Protein AF-A0A962YAT5-F1 (afdb_monomer_lite)

Radius of gyration: 20.35 Å; chains: 1; bounding box: 52×49×55 Å

Secondary structure (DSSP, 8-state):
----HHHHHHSHHHHHHHHHHHHHHS-SGGGS-S--EEEEE-SSTT-SS--EEEEEESS--SSTTS---SS---EEEEEESS-----EEE-S-S-TTSPPEEE--TT-SHHHHHHHHHHHHHHHHHHTSTTTTTT----TTTTTT--SHHHHHHHHHHH----S----TT-BSSSTT-SB---

pLDDT: mean 94.08, std 4.87, range [64.62, 98.44]

Foldseek 3Di:
DDAFVLQQCVDPVSVVVQVVCCVPPVDDDVVDDQFDDKDFDPLDPPDPGGQKIWGKGSFDDLDVPRGGDNDGDIDTDMDGPDDPQAWAWAAPDPDPVDDIDTGRRQPVDPVNLSSQLSVVVVVVVVCPDPVNVVPDDFDPPVGPVQDDSVSSSVSCVVRPDDPPDDDDNQDEDDDPSHNHYPD

Structure (mmCIF, N/CA/C/O backbone):
data_AF-A0A962YAT5-F1
#
_entry.id   AF-A0A962YAT5-F1
#
loop_
_atom_site.group_PDB
_atom_site.id
_atom_site.type_symbol
_atom_site.label_atom_id
_atom_site.label_alt_id
_atom_site.label_comp_id
_atom_site.label_asym_id
_atom_site.label_entity_id
_atom_site.label_seq_id
_atom_site.pdbx_PDB_ins_code
_atom_site.Cartn_x
_atom_site.Cartn_y
_atom_site.Cartn_z
_atom_site.occupancy
_atom_site.B_iso_or_equiv
_atom_site.auth_seq_id
_atom_site.auth_comp_id
_atom_site.auth_asym_id
_atom_site.auth_atom_id
_atom_site.pdbx_PDB_model_num
ATOM 1 N N . THR A 1 1 ? -19.033 1.298 19.092 1.00 64.62 1 THR A N 1
ATOM 2 C CA . THR A 1 1 ? -17.854 1.714 18.301 1.00 64.62 1 THR A CA 1
ATOM 3 C C . THR A 1 1 ? -17.383 3.071 18.780 1.00 64.62 1 THR A C 1
ATOM 5 O O . THR A 1 1 ? -18.217 3.894 19.143 1.00 64.62 1 THR A O 1
ATOM 8 N N . ARG A 1 2 ? -16.066 3.301 18.870 1.00 78.25 2 ARG A N 1
ATOM 9 C CA . ARG A 1 2 ? -15.538 4.645 19.169 1.00 78.25 2 ARG A CA 1
ATOM 10 C C . ARG A 1 2 ? -15.551 5.495 17.893 1.00 78.25 2 ARG A C 1
ATOM 12 O O . ARG A 1 2 ? -15.357 4.922 16.822 1.00 78.25 2 ARG A O 1
ATOM 19 N N . PRO A 1 3 ? -15.797 6.813 17.981 1.00 82.25 3 PRO A N 1
ATOM 20 C CA . PRO A 1 3 ? -15.781 7.670 16.805 1.00 82.25 3 PRO A CA 1
ATOM 21 C C . PRO A 1 3 ? -14.372 7.751 16.206 1.00 82.25 3 PRO A C 1
ATOM 23 O O . PRO A 1 3 ? -13.383 7.758 16.938 1.00 82.25 3 PRO A O 1
ATOM 26 N N . THR A 1 4 ? -14.298 7.835 14.882 1.00 89.38 4 THR A N 1
ATOM 27 C CA . THR A 1 4 ? -13.077 8.170 14.136 1.00 89.38 4 THR A CA 1
ATOM 28 C C . THR A 1 4 ? -13.287 9.462 13.344 1.00 89.38 4 THR A C 1
ATOM 30 O O . THR A 1 4 ? -14.369 10.059 13.385 1.00 89.38 4 THR A O 1
ATOM 33 N N . LEU A 1 5 ? -12.278 9.886 12.576 1.00 88.31 5 LEU A N 1
ATOM 34 C CA . LEU A 1 5 ? -12.380 11.053 11.692 1.00 88.31 5 LEU A CA 1
ATOM 35 C C . LEU A 1 5 ? -13.541 10.956 10.697 1.00 88.31 5 LEU A C 1
ATOM 37 O O . LEU A 1 5 ? -14.124 11.975 10.327 1.00 88.31 5 LEU A O 1
ATOM 41 N N . ASN A 1 6 ? -13.951 9.739 10.334 1.00 90.38 6 ASN A N 1
ATOM 42 C CA . ASN A 1 6 ? -15.148 9.504 9.534 1.00 90.38 6 ASN A CA 1
ATOM 43 C C . ASN A 1 6 ? -16.402 10.120 10.173 1.00 90.38 6 ASN A C 1
ATOM 45 O O . ASN A 1 6 ? -17.211 10.723 9.471 1.00 90.38 6 ASN A O 1
ATOM 49 N N . ASN A 1 7 ? -16.579 10.004 11.492 1.00 90.25 7 ASN A N 1
ATOM 50 C CA . ASN A 1 7 ? -17.759 10.538 12.177 1.00 90.25 7 ASN A CA 1
ATOM 51 C C . ASN A 1 7 ? -17.757 12.067 12.222 1.00 90.25 7 ASN A C 1
ATOM 53 O O . ASN A 1 7 ? -18.812 12.689 12.113 1.00 90.25 7 ASN A O 1
ATOM 57 N N . GLU A 1 8 ? -16.585 12.671 12.393 1.00 87.31 8 GLU A N 1
ATOM 58 C CA . GLU A 1 8 ? -16.451 14.124 12.475 1.00 87.31 8 GLU A CA 1
ATOM 59 C C . GLU A 1 8 ? -16.672 14.781 11.116 1.00 87.31 8 GLU A C 1
ATOM 61 O O . GLU A 1 8 ? -17.453 15.721 11.001 1.00 87.31 8 GLU A O 1
ATOM 66 N N . VAL A 1 9 ? -16.069 14.230 10.064 1.00 88.00 9 VAL A N 1
ATOM 67 C CA . VAL A 1 9 ? -16.186 14.761 8.703 1.00 88.00 9 VAL A CA 1
ATOM 68 C C . VAL A 1 9 ? -17.585 14.534 8.118 1.00 88.00 9 VAL A C 1
ATOM 70 O O . VAL A 1 9 ? -18.070 15.365 7.349 1.00 88.00 9 VAL A O 1
ATOM 73 N N . ASN A 1 10 ? -18.274 13.444 8.462 1.00 89.88 10 ASN A N 1
ATOM 74 C CA . ASN A 1 10 ? -19.636 13.207 7.969 1.00 89.88 10 ASN A CA 1
ATOM 75 C C . ASN A 1 10 ? -20.711 14.033 8.695 1.00 89.88 10 ASN A C 1
ATOM 77 O O . ASN A 1 10 ? -21.842 14.101 8.219 1.00 89.88 10 ASN A O 1
ATOM 81 N N . ASN A 1 11 ? -20.379 14.693 9.807 1.00 91.62 11 ASN A N 1
ATOM 82 C CA . ASN A 1 11 ? -21.287 15.603 10.497 1.00 91.62 11 ASN A CA 1
ATOM 83 C C . ASN A 1 11 ? -21.061 17.049 9.998 1.00 91.62 11 ASN A C 1
ATOM 85 O O . ASN A 1 11 ? -19.976 17.588 10.215 1.00 91.62 11 ASN A O 1
ATOM 89 N N . PRO A 1 12 ? -22.053 17.715 9.370 1.00 92.50 12 PRO A N 1
ATOM 90 C CA . PRO A 1 12 ? -21.869 19.053 8.796 1.00 92.50 12 PRO A CA 1
ATOM 91 C C . PRO A 1 12 ? -21.396 20.109 9.801 1.00 92.50 12 PRO A C 1
ATOM 93 O O . PRO A 1 12 ? -20.540 20.928 9.477 1.00 92.50 12 PRO A O 1
ATOM 96 N N . PHE A 1 13 ? -21.910 20.060 11.032 1.00 94.44 13 PHE A N 1
ATOM 97 C CA . PHE A 1 13 ? -21.531 20.998 12.084 1.00 94.44 13 PHE A CA 1
ATOM 98 C C . PHE A 1 13 ? -20.083 20.778 12.534 1.00 94.44 13 PHE A C 1
ATOM 100 O O . PHE A 1 13 ? -19.303 21.723 12.590 1.00 94.44 13 PHE A O 1
ATOM 107 N N . ARG A 1 14 ? -19.681 19.524 12.778 1.00 92.69 14 ARG A N 1
ATOM 108 C CA . ARG A 1 14 ? -18.286 19.210 13.134 1.00 92.69 14 ARG A CA 1
ATOM 109 C C . ARG A 1 14 ? -17.322 19.503 11.987 1.00 92.69 14 ARG A C 1
ATOM 111 O O . ARG A 1 14 ? -16.257 20.051 12.230 1.00 92.69 14 ARG A O 1
ATOM 118 N N . LYS A 1 15 ? -17.710 19.221 10.741 1.00 93.19 15 LYS A N 1
ATOM 119 C CA . LYS A 1 15 ? -16.940 19.595 9.547 1.00 93.19 15 LYS A CA 1
ATOM 120 C C . LYS A 1 15 ? -16.722 21.109 9.463 1.00 93.19 15 LYS A C 1
ATOM 122 O O . LYS A 1 15 ? -15.614 21.537 9.159 1.00 93.19 15 LYS A O 1
ATOM 127 N N . MET A 1 16 ? -17.744 21.913 9.760 1.00 95.75 16 MET A N 1
ATOM 128 C CA . MET A 1 16 ? -17.597 23.369 9.843 1.00 95.75 16 MET A CA 1
ATOM 129 C C . MET A 1 16 ? -16.608 23.768 10.946 1.00 95.75 16 MET A C 1
ATOM 131 O O . MET A 1 16 ? -15.731 24.589 10.693 1.00 95.75 16 MET A O 1
ATOM 135 N N . LEU A 1 17 ? -16.701 23.164 12.137 1.00 95.69 17 LEU A N 1
ATOM 136 C CA . LEU A 1 17 ? -15.762 23.426 13.234 1.00 95.69 17 LEU A CA 1
ATOM 137 C C . LEU A 1 17 ? -14.316 23.063 12.871 1.00 95.69 17 LEU A C 1
ATOM 139 O O . LEU A 1 17 ? -13.422 23.848 13.160 1.00 95.69 17 LEU A O 1
ATOM 143 N N . ILE A 1 18 ? -14.094 21.941 12.178 1.00 94.31 18 ILE A N 1
ATOM 144 C CA . ILE A 1 18 ? -12.777 21.556 11.642 1.00 94.31 18 ILE A CA 1
ATOM 145 C C . ILE A 1 18 ? -12.230 22.648 10.710 1.00 94.31 18 ILE A C 1
ATOM 147 O O . ILE A 1 18 ? -11.064 23.025 10.808 1.00 94.31 18 ILE A O 1
ATOM 151 N N . GLY A 1 19 ? -13.074 23.174 9.815 1.00 95.31 19 GLY A N 1
ATOM 152 C CA . GLY A 1 19 ? -12.687 24.260 8.913 1.00 95.31 19 GLY A CA 1
ATOM 153 C C . GLY A 1 19 ? -12.331 25.547 9.659 1.00 95.31 19 GLY A C 1
ATOM 154 O O . GLY A 1 19 ? -11.324 26.181 9.351 1.00 95.31 19 GLY A O 1
ATOM 155 N N . LEU A 1 20 ? -13.126 25.914 10.668 1.00 96.94 20 LEU A N 1
ATOM 156 C CA . LEU A 1 20 ? -12.877 27.092 11.501 1.00 96.94 20 LEU A CA 1
ATOM 157 C C . LEU A 1 20 ? -11.591 26.958 12.319 1.00 96.94 20 LEU A C 1
ATOM 159 O O . LEU A 1 20 ? -10.809 27.904 12.364 1.00 96.94 20 LEU A O 1
ATOM 163 N N . GLU A 1 21 ? -11.344 25.793 12.921 1.00 96.69 21 GLU A N 1
ATOM 164 C CA . GLU A 1 21 ? -10.115 25.522 13.668 1.00 96.69 21 GLU A CA 1
ATOM 165 C C . GLU A 1 21 ? -8.884 25.721 12.777 1.00 96.69 21 GLU A C 1
ATOM 167 O O . GLU A 1 21 ? -7.948 26.431 13.148 1.00 96.69 21 GLU A O 1
ATOM 172 N N . TYR A 1 22 ? -8.914 25.173 11.562 1.00 97.00 22 TYR A N 1
ATOM 173 C CA . TYR A 1 22 ? -7.812 25.331 10.625 1.00 97.00 22 TYR A CA 1
ATOM 174 C C . TYR A 1 22 ? -7.609 26.790 10.202 1.00 97.00 22 TYR A C 1
ATOM 176 O O . TYR A 1 22 ? -6.475 27.264 10.165 1.00 97.00 22 TYR A O 1
ATOM 184 N N . ILE A 1 23 ? -8.682 27.529 9.906 1.00 97.88 23 ILE A N 1
ATOM 185 C CA . ILE A 1 23 ? -8.582 28.942 9.506 1.00 97.88 23 ILE A CA 1
ATOM 186 C C . ILE A 1 23 ? -7.974 29.793 10.629 1.00 97.88 23 ILE A C 1
ATOM 188 O O . ILE A 1 23 ? -7.103 30.620 10.356 1.00 97.88 23 ILE A O 1
ATOM 192 N N . LEU A 1 24 ? -8.420 29.586 11.871 1.00 97.69 24 LEU A N 1
ATOM 193 C CA . LEU A 1 24 ? -8.042 30.418 13.015 1.00 97.69 24 LEU A CA 1
ATOM 194 C C . LEU A 1 24 ? -6.684 30.037 13.609 1.00 97.69 24 LEU A C 1
ATOM 196 O O . LEU A 1 24 ? -5.901 30.918 13.958 1.00 97.69 24 LEU A O 1
ATOM 200 N N . PHE A 1 25 ? -6.400 28.740 13.719 1.00 97.44 25 PHE A N 1
ATOM 201 C CA . PHE A 1 25 ? -5.264 28.228 14.490 1.00 97.44 25 PHE A CA 1
ATOM 202 C C . PHE A 1 25 ? -4.266 27.433 13.653 1.00 97.44 25 PHE A C 1
ATOM 204 O O . PHE A 1 25 ? -3.199 27.084 14.153 1.00 97.44 25 PHE A O 1
ATOM 211 N N . ARG A 1 26 ? -4.586 27.146 12.381 1.00 95.31 26 ARG A N 1
ATOM 212 C CA . ARG A 1 26 ? -3.774 26.287 11.497 1.00 95.31 26 ARG A CA 1
ATOM 213 C C . ARG A 1 26 ? -3.515 24.903 12.100 1.00 95.31 26 ARG A C 1
ATOM 215 O O . ARG A 1 26 ? -2.503 24.275 11.799 1.00 95.31 26 ARG A O 1
ATOM 222 N N . SER A 1 27 ? -4.451 24.435 12.922 1.00 93.75 27 SER A N 1
ATOM 223 C CA . SER A 1 27 ? -4.422 23.143 13.599 1.00 93.75 27 SER A CA 1
ATOM 224 C C . SER A 1 27 ? -5.587 22.254 13.161 1.00 93.75 27 SER A C 1
ATOM 226 O O . SER A 1 27 ? -6.402 22.622 12.307 1.00 93.75 27 SER A O 1
ATOM 228 N N . GLY A 1 28 ? -5.648 21.064 13.752 1.00 90.38 28 GLY A N 1
ATOM 229 C CA . GLY A 1 28 ? -6.755 20.135 13.590 1.00 90.38 28 GLY A CA 1
ATOM 230 C C . GLY A 1 28 ? -6.629 19.225 12.365 1.00 90.38 28 GLY A C 1
ATOM 231 O O . GLY A 1 28 ? -5.579 19.135 11.727 1.00 90.38 28 GLY A O 1
ATOM 232 N N . PRO A 1 29 ? -7.706 18.507 12.008 1.00 89.69 29 PRO A N 1
ATOM 233 C CA . PRO A 1 29 ? -7.670 17.481 10.968 1.00 89.69 29 PRO A CA 1
ATOM 234 C C . PRO A 1 29 ? -7.165 17.921 9.594 1.00 89.69 29 PRO A C 1
ATOM 236 O O . PRO A 1 29 ? -6.559 17.120 8.888 1.00 89.69 29 PRO A O 1
ATOM 239 N N . MET A 1 30 ? -7.385 19.181 9.212 1.00 90.56 30 MET A N 1
ATOM 240 C CA . MET A 1 30 ? -6.941 19.709 7.916 1.00 90.56 30 MET A CA 1
ATOM 241 C C . MET A 1 30 ? -5.431 19.964 7.841 1.00 90.56 30 MET A C 1
ATOM 243 O O . MET A 1 30 ? -4.904 20.107 6.740 1.00 90.56 30 MET A O 1
ATOM 247 N N . SER A 1 31 ? -4.726 20.006 8.975 1.00 91.31 31 SER A N 1
ATOM 248 C CA . SER A 1 31 ? -3.263 20.113 9.017 1.00 91.31 31 SER A CA 1
ATOM 249 C C . SER A 1 31 ? -2.563 18.758 9.185 1.00 91.31 31 SER A C 1
ATOM 251 O O . SER A 1 31 ? -1.340 18.716 9.295 1.00 91.31 31 SER A O 1
ATOM 253 N N . MET A 1 32 ? -3.306 17.647 9.237 1.00 88.62 32 MET A N 1
ATOM 254 C CA . MET A 1 32 ? -2.748 16.310 9.446 1.00 88.62 32 MET A CA 1
ATOM 255 C C . MET A 1 32 ? -2.417 15.606 8.125 1.00 88.62 32 MET A C 1
ATOM 257 O O . MET A 1 32 ? -3.190 15.639 7.169 1.00 88.62 32 MET A O 1
ATOM 261 N N . GLY A 1 33 ? -1.285 14.897 8.091 1.00 85.06 33 GLY A N 1
ATOM 262 C CA . GLY A 1 33 ? -0.986 13.954 7.012 1.00 85.06 33 GLY A CA 1
ATOM 263 C C . GLY A 1 33 ? -1.999 12.804 6.958 1.00 85.06 33 GLY A C 1
ATOM 264 O O . GLY A 1 33 ? -2.594 12.435 7.971 1.00 85.06 33 GLY A O 1
ATOM 265 N N . ALA A 1 34 ? -2.182 12.196 5.784 1.00 82.56 34 ALA A N 1
ATOM 266 C CA . ALA A 1 34 ? -3.156 11.112 5.616 1.00 82.56 34 ALA A CA 1
ATOM 267 C C . ALA A 1 34 ? -2.881 9.918 6.551 1.00 82.56 34 ALA A C 1
ATOM 269 O O . ALA A 1 34 ? -3.807 9.345 7.126 1.00 82.56 34 ALA A O 1
ATOM 270 N N . SER A 1 35 ? -1.604 9.573 6.727 1.00 90.00 35 SER A N 1
ATOM 271 C CA . SER A 1 35 ? -1.145 8.467 7.568 1.00 90.00 35 SER A CA 1
ATOM 272 C C . SER A 1 35 ? -0.419 9.013 8.788 1.00 90.00 35 SER A C 1
ATOM 274 O O . SER A 1 35 ? 0.527 9.783 8.650 1.00 90.00 35 SER A O 1
ATOM 276 N N . GLN A 1 36 ? -0.866 8.609 9.974 1.00 89.69 36 GLN A N 1
ATOM 277 C CA . GLN A 1 36 ? -0.358 9.115 11.254 1.00 89.69 36 GLN A CA 1
ATOM 278 C C . GLN A 1 36 ? 0.631 8.154 11.914 1.00 89.69 36 GLN A C 1
ATOM 280 O O . GLN A 1 36 ? 1.467 8.571 12.709 1.00 89.69 36 GLN A O 1
ATOM 285 N N . VAL A 1 37 ? 0.558 6.865 11.574 1.00 93.56 37 VAL A N 1
ATOM 286 C CA . VAL A 1 37 ? 1.481 5.847 12.084 1.00 93.56 37 VAL A CA 1
ATOM 287 C C . VAL A 1 37 ? 2.099 5.091 10.918 1.00 93.56 37 VAL A C 1
ATOM 289 O O . VAL A 1 37 ? 1.391 4.619 10.025 1.00 93.56 37 VAL A O 1
ATOM 292 N N . GLY A 1 38 ? 3.425 4.974 10.954 1.00 95.25 38 GLY A N 1
ATOM 293 C CA . GLY A 1 38 ? 4.219 4.160 10.043 1.00 95.25 38 GLY A CA 1
ATOM 294 C C . GLY A 1 38 ? 4.880 3.006 10.792 1.00 95.25 38 GLY A C 1
ATOM 295 O O . GLY A 1 38 ? 5.470 3.229 11.847 1.00 95.25 38 GLY A O 1
ATOM 296 N N . VAL A 1 39 ? 4.810 1.785 10.256 1.00 96.25 39 VAL A N 1
ATOM 297 C CA . VAL A 1 39 ? 5.490 0.618 10.850 1.00 96.25 39 VAL A CA 1
ATOM 298 C C . VAL A 1 39 ? 6.203 -0.174 9.768 1.00 96.25 39 VAL A C 1
ATOM 300 O O . VAL A 1 39 ? 5.581 -0.579 8.793 1.00 96.25 39 VAL A O 1
ATOM 303 N N . PHE A 1 40 ? 7.494 -0.431 9.954 1.00 97.62 40 PHE A N 1
ATOM 304 C CA . PHE A 1 40 ? 8.279 -1.297 9.079 1.00 97.62 40 PHE A CA 1
ATOM 305 C C . PHE A 1 40 ? 8.335 -2.709 9.655 1.00 97.62 40 PHE A C 1
ATOM 307 O O . PHE A 1 40 ? 8.722 -2.898 10.809 1.00 97.62 40 PHE A O 1
ATOM 314 N N . CYS A 1 41 ? 7.964 -3.707 8.856 1.00 97.25 41 CYS A N 1
ATOM 315 C CA . CYS A 1 41 ? 7.931 -5.101 9.289 1.00 97.25 41 CYS A CA 1
ATOM 316 C C . CYS A 1 41 ? 8.614 -6.023 8.282 1.00 97.25 41 CYS A C 1
ATOM 318 O O . CYS A 1 41 ? 8.718 -5.718 7.094 1.00 97.25 41 CYS A O 1
ATOM 320 N N . LYS A 1 42 ? 9.059 -7.173 8.791 1.00 97.69 42 LYS A N 1
ATOM 321 C CA . LYS A 1 42 ? 9.436 -8.326 7.979 1.00 97.69 42 LYS A CA 1
ATOM 322 C C . LYS A 1 42 ? 8.229 -9.251 7.862 1.00 97.69 42 LYS A C 1
ATOM 324 O O . LYS A 1 42 ? 7.671 -9.625 8.894 1.00 97.69 42 LYS A O 1
ATOM 329 N N . THR A 1 43 ? 7.842 -9.630 6.650 1.00 96.94 43 THR A N 1
ATOM 330 C CA . THR A 1 43 ? 6.785 -10.635 6.439 1.00 96.94 43 THR A CA 1
ATOM 331 C C . THR A 1 43 ? 7.247 -12.044 6.789 1.00 96.94 43 THR A C 1
ATOM 333 O O . THR A 1 43 ? 6.439 -12.869 7.210 1.00 96.94 43 THR A O 1
ATOM 336 N N . ARG A 1 44 ? 8.553 -12.302 6.662 1.00 93.94 44 ARG A N 1
ATOM 337 C CA . ARG A 1 44 ? 9.184 -13.595 6.928 1.00 93.94 44 ARG A CA 1
ATOM 338 C C . ARG A 1 44 ? 10.429 -13.442 7.818 1.00 93.94 44 ARG A C 1
ATOM 340 O O . ARG A 1 44 ? 11.126 -12.422 7.728 1.00 93.94 44 ARG A O 1
ATOM 347 N N . PRO A 1 45 ? 10.707 -14.400 8.720 1.00 93.88 45 PRO A N 1
ATOM 348 C CA . PRO A 1 45 ? 11.765 -14.267 9.722 1.00 93.88 45 PRO A CA 1
ATOM 349 C C . PRO A 1 45 ? 13.173 -14.155 9.120 1.00 93.88 45 PRO A C 1
ATOM 351 O O . PRO A 1 45 ? 13.982 -13.378 9.636 1.00 93.88 45 PRO A O 1
ATOM 354 N N . GLU A 1 46 ? 13.443 -14.859 8.021 1.00 95.12 46 GLU A N 1
ATOM 355 C CA . GLU A 1 46 ? 14.741 -14.948 7.342 1.00 95.12 46 GLU A CA 1
ATOM 356 C C . GLU A 1 46 ? 15.161 -13.668 6.607 1.00 95.12 46 GLU A C 1
ATOM 358 O O . GLU A 1 46 ? 16.327 -13.511 6.244 1.00 95.12 46 GLU A O 1
ATOM 363 N N . LEU A 1 47 ? 14.244 -12.717 6.407 1.00 95.69 47 LEU A N 1
ATOM 364 C CA . LEU A 1 47 ? 14.577 -11.454 5.757 1.00 95.69 47 LEU A CA 1
ATOM 365 C C . LEU A 1 47 ? 15.566 -10.647 6.612 1.00 95.69 47 LEU A C 1
ATOM 367 O O . LEU A 1 47 ? 15.425 -10.504 7.831 1.00 95.69 47 LEU A O 1
ATOM 371 N N . THR A 1 48 ? 16.570 -10.063 5.962 1.00 96.44 48 THR A N 1
ATOM 372 C CA . THR A 1 48 ? 17.608 -9.264 6.638 1.00 96.44 48 THR A CA 1
ATOM 373 C C . THR A 1 48 ? 17.141 -7.853 6.992 1.00 96.44 48 THR A C 1
ATOM 375 O O . THR A 1 48 ? 17.762 -7.179 7.807 1.00 96.44 48 THR A O 1
ATOM 378 N N . ARG A 1 49 ? 16.039 -7.393 6.392 1.00 96.50 49 ARG A N 1
ATOM 379 C CA . ARG A 1 49 ? 15.464 -6.055 6.580 1.00 96.50 49 ARG A CA 1
ATOM 380 C C . ARG A 1 49 ? 13.966 -6.054 6.265 1.00 96.50 49 ARG A C 1
ATOM 382 O O . ARG A 1 49 ? 13.518 -6.969 5.574 1.00 96.50 49 ARG A O 1
ATOM 389 N N . PRO A 1 50 ? 13.208 -5.043 6.727 1.00 97.94 50 PRO A N 1
ATOM 390 C CA . PRO A 1 50 ? 11.798 -4.897 6.394 1.00 97.94 50 PRO A CA 1
ATOM 391 C C . PRO A 1 50 ? 11.539 -4.899 4.886 1.00 97.94 50 PRO A C 1
ATOM 393 O O . PRO A 1 50 ? 12.252 -4.248 4.111 1.00 97.94 50 PRO A O 1
ATOM 396 N N . ASP A 1 51 ? 10.504 -5.627 4.494 1.00 97.75 51 ASP A N 1
ATOM 397 C CA . ASP A 1 51 ? 10.000 -5.739 3.128 1.00 97.75 51 ASP A CA 1
ATOM 398 C C . ASP A 1 51 ? 8.599 -5.141 2.970 1.00 97.75 51 ASP A C 1
ATOM 400 O O . ASP A 1 51 ? 8.156 -4.948 1.838 1.00 97.75 51 ASP A O 1
ATOM 404 N N . ILE A 1 52 ? 7.947 -4.769 4.077 1.00 98.31 52 ILE A N 1
ATOM 405 C CA . ILE A 1 52 ? 6.665 -4.064 4.075 1.00 98.31 52 ILE A CA 1
ATOM 406 C C . ILE A 1 52 ? 6.642 -2.864 5.026 1.00 98.31 52 ILE A C 1
ATOM 408 O O . ILE A 1 52 ? 7.342 -2.829 6.044 1.00 98.31 52 ILE A O 1
ATOM 412 N N . GLN A 1 53 ? 5.793 -1.891 4.697 1.00 98.00 53 GLN A N 1
ATOM 413 C CA . GLN A 1 53 ? 5.484 -0.729 5.524 1.00 98.00 53 GLN A CA 1
ATOM 414 C C . GLN A 1 53 ? 3.972 -0.567 5.677 1.00 98.00 53 GLN A C 1
ATOM 416 O O . GLN A 1 53 ? 3.251 -0.437 4.687 1.00 98.00 53 GLN A O 1
ATOM 421 N N . PHE A 1 54 ? 3.501 -0.522 6.918 1.00 97.00 54 PHE A N 1
ATOM 422 C CA . PHE A 1 54 ? 2.142 -0.113 7.240 1.00 97.00 54 PHE A CA 1
ATOM 423 C C . PHE A 1 54 ? 2.034 1.405 7.248 1.00 97.00 54 PHE A C 1
ATOM 425 O O . PHE A 1 54 ? 2.862 2.083 7.855 1.00 97.00 54 PHE A O 1
ATOM 432 N N . HIS A 1 55 ? 0.962 1.907 6.650 1.00 95.38 55 HIS A N 1
ATOM 433 C CA . HIS A 1 55 ? 0.493 3.274 6.797 1.00 95.38 55 HIS A CA 1
ATOM 434 C C . HIS A 1 55 ? -0.893 3.233 7.433 1.00 95.38 55 HIS A C 1
ATOM 436 O O . HIS A 1 55 ? -1.859 2.788 6.802 1.00 95.38 55 HIS A O 1
ATOM 442 N N . VAL A 1 56 ? -0.984 3.669 8.690 1.00 94.19 56 VAL A N 1
ATOM 443 C CA . VAL A 1 56 ? -2.242 3.673 9.439 1.00 94.19 56 VAL A CA 1
ATOM 444 C C . VAL A 1 56 ? -2.855 5.062 9.392 1.00 94.19 56 VAL A C 1
ATOM 446 O O . VAL A 1 56 ? -2.267 6.050 9.843 1.00 94.19 56 VAL A O 1
ATOM 449 N N . GLN A 1 57 ? -4.054 5.116 8.838 1.00 93.00 57 GLN A N 1
ATOM 450 C CA . GLN A 1 57 ? -4.850 6.314 8.660 1.00 93.00 57 GLN A CA 1
ATOM 451 C C . GLN A 1 57 ? -6.008 6.258 9.652 1.00 93.00 57 GLN A C 1
ATOM 453 O O . GLN A 1 57 ? -6.702 5.242 9.691 1.00 93.00 57 GLN A O 1
ATOM 458 N N . PRO A 1 58 ? -6.292 7.325 10.411 1.00 90.56 58 PRO A N 1
ATOM 459 C CA . PRO A 1 58 ? -7.405 7.366 11.367 1.00 90.56 58 PRO A CA 1
ATOM 460 C C . PRO A 1 58 ? -8.789 7.477 10.690 1.00 90.56 58 PRO A C 1
ATOM 462 O O . PRO A 1 58 ? -9.772 7.853 11.331 1.00 90.56 58 PRO A O 1
ATOM 465 N N . LEU A 1 59 ? -8.851 7.190 9.388 1.00 91.12 59 LEU A N 1
ATOM 466 C CA . LEU A 1 59 ? -10.021 7.288 8.533 1.00 91.12 59 LEU A CA 1
ATOM 467 C C . LEU A 1 59 ? -10.125 6.086 7.591 1.00 91.12 59 LEU A C 1
ATOM 469 O O . LEU A 1 59 ? -9.170 5.326 7.410 1.00 91.12 59 LEU A O 1
ATOM 473 N N . SER A 1 60 ? -11.285 5.932 6.964 1.00 92.12 60 SER A N 1
ATOM 474 C CA . SER A 1 60 ? -11.523 4.909 5.947 1.00 92.12 60 SER A CA 1
ATOM 475 C C . SER A 1 60 ? -12.295 5.442 4.743 1.00 92.12 60 SER A C 1
ATOM 477 O O . SER A 1 60 ? -13.259 6.194 4.909 1.00 92.12 60 SER A O 1
ATOM 479 N N . ALA A 1 61 ? -11.852 5.040 3.551 1.00 88.94 61 ALA A N 1
ATOM 480 C CA . ALA A 1 61 ? -12.416 5.346 2.240 1.00 88.94 61 ALA A CA 1
ATOM 481 C C . ALA A 1 61 ? -12.014 4.244 1.243 1.00 88.94 61 ALA A C 1
ATOM 483 O O . ALA A 1 61 ? -10.999 3.577 1.448 1.00 88.94 61 ALA A O 1
ATOM 484 N N . ASP A 1 62 ? -12.772 4.078 0.158 1.00 85.44 62 ASP A N 1
ATOM 485 C CA . ASP A 1 62 ? -12.461 3.086 -0.882 1.00 85.44 62 ASP A CA 1
ATOM 486 C C . ASP A 1 62 ? -11.263 3.483 -1.754 1.00 85.44 62 ASP A C 1
ATOM 488 O O . ASP A 1 62 ? -10.507 2.625 -2.210 1.00 85.44 62 ASP A O 1
ATOM 492 N N . SER A 1 63 ? -11.078 4.782 -1.982 1.00 80.31 63 SER A N 1
ATOM 493 C CA . SER A 1 63 ? -9.933 5.344 -2.693 1.00 80.31 63 SER A CA 1
ATOM 494 C C . SER A 1 63 ? -9.727 6.812 -2.303 1.00 80.31 63 SER A C 1
ATOM 496 O O . SER A 1 63 ? -10.648 7.458 -1.780 1.00 80.31 63 SER A O 1
ATOM 498 N N . PRO A 1 64 ? -8.541 7.388 -2.573 1.00 72.25 64 PRO A N 1
ATOM 499 C CA . PRO A 1 64 ? -8.360 8.831 -2.502 1.00 72.25 64 PRO A CA 1
ATOM 500 C C . PRO A 1 64 ? -9.415 9.548 -3.361 1.00 72.25 64 PRO A C 1
ATOM 502 O O . PRO A 1 64 ? -9.550 9.271 -4.549 1.00 72.25 64 PRO A O 1
ATOM 505 N N . GLY A 1 65 ? -10.180 10.458 -2.755 1.00 74.12 65 GLY A N 1
ATOM 506 C CA . GLY A 1 65 ? -11.200 11.254 -3.448 1.00 74.12 65 GLY A CA 1
ATOM 507 C C . GLY A 1 65 ? -12.615 10.659 -3.494 1.00 74.12 65 GLY A C 1
ATOM 508 O O . GLY A 1 65 ? -13.548 11.412 -3.754 1.00 74.12 65 GLY A O 1
ATOM 509 N N . ALA A 1 66 ? -12.823 9.378 -3.157 1.00 80.69 66 ALA A N 1
ATOM 510 C CA . ALA A 1 66 ? -14.165 8.764 -3.114 1.00 80.69 66 ALA A CA 1
ATOM 511 C C . ALA A 1 66 ? -15.054 9.264 -1.952 1.00 80.69 66 ALA A C 1
ATOM 513 O O . ALA A 1 66 ? -16.240 8.947 -1.880 1.00 80.69 66 ALA A O 1
ATOM 514 N N . GLY A 1 67 ? -14.486 10.059 -1.042 1.00 85.44 67 GLY A N 1
ATOM 515 C CA . GLY A 1 67 ? -15.126 10.454 0.209 1.00 85.44 67 GLY A CA 1
ATOM 516 C C . GLY A 1 67 ? -14.963 9.397 1.304 1.00 85.44 67 GLY A C 1
ATOM 517 O O . GLY A 1 67 ? -14.602 8.250 1.053 1.00 85.44 67 GLY A O 1
ATOM 518 N N . LEU A 1 68 ? -15.184 9.808 2.554 1.00 90.56 68 LEU A N 1
ATOM 519 C CA . LEU A 1 68 ? -15.044 8.918 3.707 1.00 90.56 68 LEU A CA 1
ATOM 520 C C . LEU A 1 68 ? -16.270 8.016 3.862 1.00 90.56 68 LEU A C 1
ATOM 522 O O . LEU A 1 68 ? -17.405 8.460 3.679 1.00 90.56 68 LEU A O 1
ATOM 526 N N . HIS A 1 69 ? -16.053 6.777 4.303 1.00 93.38 69 HIS A N 1
ATOM 527 C CA . HIS A 1 69 ? -17.140 5.892 4.716 1.00 93.38 69 HIS A CA 1
ATOM 528 C C . HIS A 1 69 ? -18.020 6.544 5.791 1.00 93.38 69 HIS A C 1
ATOM 530 O O . HIS A 1 69 ? -17.529 7.285 6.645 1.00 93.38 69 HIS A O 1
ATOM 536 N N . LYS A 1 70 ? -19.321 6.228 5.787 1.00 92.06 70 LYS A N 1
ATOM 537 C CA . LYS A 1 70 ? -20.309 6.772 6.741 1.00 92.06 70 LYS A CA 1
ATOM 538 C C . LYS A 1 70 ? -20.228 6.158 8.147 1.00 92.06 70 LYS A C 1
ATOM 540 O O . LYS A 1 70 ? -20.937 6.601 9.046 1.00 92.06 70 LYS A O 1
ATOM 545 N N . PHE A 1 71 ? -19.381 5.151 8.337 1.00 92.38 71 PHE A N 1
ATOM 546 C CA . PHE A 1 71 ? -19.160 4.462 9.606 1.00 92.38 71 PHE A CA 1
ATOM 547 C C . PHE A 1 71 ? -17.776 4.779 10.187 1.00 92.38 71 PHE A C 1
ATOM 549 O O . PHE A 1 71 ? -16.873 5.230 9.484 1.00 92.38 71 PHE A O 1
ATOM 556 N N . ALA A 1 72 ? -17.626 4.546 11.491 1.00 93.44 72 ALA A N 1
ATOM 557 C CA . ALA A 1 72 ? -16.364 4.713 12.200 1.00 93.44 72 ALA A CA 1
ATOM 558 C C . ALA A 1 72 ? -15.382 3.608 11.789 1.00 93.44 72 ALA A C 1
ATOM 560 O O . ALA A 1 72 ? -15.661 2.430 12.006 1.00 93.44 72 ALA A O 1
ATOM 561 N N . ALA A 1 73 ? -14.247 3.982 11.209 1.00 94.44 73 ALA A N 1
ATOM 562 C CA . ALA A 1 73 ? -13.198 3.050 10.813 1.00 94.44 73 ALA A CA 1
ATOM 563 C C . ALA A 1 73 ? -11.842 3.754 10.686 1.00 94.44 73 ALA A C 1
ATOM 565 O O . ALA A 1 73 ? -11.768 4.981 10.580 1.00 94.44 73 ALA A O 1
ATOM 566 N N . PHE A 1 74 ? -10.784 2.950 10.682 1.00 93.94 74 PHE A N 1
ATOM 567 C CA . PHE A 1 74 ? -9.428 3.341 10.315 1.00 93.94 74 PHE A CA 1
ATOM 568 C C . PHE A 1 74 ? -8.930 2.398 9.213 1.00 93.94 74 PHE A C 1
ATOM 570 O O . PHE A 1 74 ? -9.478 1.309 9.031 1.00 93.94 74 PHE A O 1
ATOM 577 N N . THR A 1 75 ? -7.892 2.803 8.491 1.00 94.12 75 THR A N 1
ATOM 578 C CA . THR A 1 75 ? -7.309 2.005 7.405 1.00 94.12 75 THR A CA 1
ATOM 579 C C . THR A 1 75 ? -5.851 1.722 7.711 1.00 94.12 75 THR A C 1
ATOM 581 O O . THR A 1 75 ? -5.077 2.647 7.939 1.00 94.12 75 THR A O 1
ATOM 584 N N . ALA A 1 76 ? -5.464 0.449 7.697 1.00 94.12 76 ALA A N 1
ATOM 585 C CA . ALA A 1 76 ? -4.067 0.031 7.703 1.00 94.12 76 ALA A CA 1
ATOM 586 C C . ALA A 1 76 ? -3.700 -0.462 6.299 1.00 94.12 76 ALA A C 1
ATOM 588 O O . ALA A 1 76 ? -3.948 -1.616 5.955 1.00 94.12 76 ALA A O 1
ATOM 589 N N . SER A 1 77 ? -3.141 0.426 5.476 1.00 93.56 77 SER A N 1
ATOM 590 C CA . SER A 1 77 ? -2.653 0.056 4.141 1.00 93.56 77 SER A CA 1
ATOM 591 C C . SER A 1 77 ? -1.222 -0.469 4.228 1.00 93.56 77 SER A C 1
ATOM 593 O O . SER A 1 77 ? -0.438 0.006 5.055 1.00 93.56 77 SER A O 1
ATOM 595 N N . VAL A 1 78 ? -0.874 -1.452 3.395 1.00 95.69 78 VAL A N 1
ATOM 596 C CA . VAL A 1 78 ? 0.460 -2.065 3.403 1.00 95.69 78 VAL A CA 1
ATOM 597 C C . VAL A 1 78 ? 1.150 -1.848 2.067 1.00 95.69 78 VAL A C 1
ATOM 599 O O . VAL A 1 78 ? 0.633 -2.223 1.020 1.00 95.69 78 VAL A O 1
ATOM 602 N N . CYS A 1 79 ? 2.331 -1.242 2.117 1.00 96.81 79 CYS A N 1
ATOM 603 C CA . CYS A 1 79 ? 3.208 -1.040 0.974 1.00 96.81 79 CYS A CA 1
ATOM 604 C C . CYS A 1 79 ? 4.288 -2.122 0.961 1.00 96.81 79 CYS A C 1
ATOM 606 O O . CYS A 1 79 ? 4.967 -2.317 1.970 1.00 96.81 79 CYS A O 1
ATOM 608 N N . GLN A 1 80 ? 4.479 -2.790 -0.177 1.00 96.94 80 GLN A N 1
ATOM 609 C CA . GLN A 1 80 ? 5.639 -3.647 -0.396 1.00 96.94 80 GLN A CA 1
ATOM 610 C C . GLN A 1 80 ? 6.842 -2.793 -0.812 1.00 96.94 80 GLN A C 1
ATOM 612 O O . GLN A 1 80 ? 6.815 -2.089 -1.817 1.00 96.94 80 GLN A O 1
ATOM 617 N N . LEU A 1 81 ? 7.924 -2.882 -0.045 1.00 97.19 81 LEU A N 1
ATOM 618 C CA . LEU A 1 81 ? 9.093 -2.006 -0.169 1.00 97.19 81 LEU A CA 1
ATOM 619 C C . LEU A 1 81 ? 10.125 -2.506 -1.177 1.00 97.19 81 LEU A C 1
ATOM 621 O O . LEU A 1 81 ? 11.004 -1.754 -1.598 1.00 97.19 81 LEU A O 1
ATOM 625 N N . ARG A 1 82 ? 10.086 -3.803 -1.494 1.00 94.94 82 ARG A N 1
ATOM 626 C CA . ARG A 1 82 ? 11.101 -4.485 -2.308 1.00 94.94 82 ARG A CA 1
ATOM 627 C C . ARG A 1 82 ? 10.456 -5.419 -3.329 1.00 94.94 82 ARG A C 1
ATOM 629 O O . ARG A 1 82 ? 10.720 -6.618 -3.277 1.00 94.94 82 ARG A O 1
ATOM 636 N N . PRO A 1 83 ? 9.591 -4.898 -4.217 1.00 96.19 83 PRO A N 1
ATOM 637 C CA . PRO A 1 83 ? 8.976 -5.727 -5.239 1.00 96.19 83 PRO A CA 1
ATOM 638 C C . PRO A 1 83 ? 10.044 -6.312 -6.169 1.00 96.19 83 PRO A C 1
ATOM 640 O O . PRO A 1 83 ? 11.032 -5.645 -6.504 1.00 96.19 83 PRO A O 1
ATOM 643 N N . GLN A 1 84 ? 9.844 -7.551 -6.601 1.00 97.00 84 GLN A N 1
ATOM 644 C CA . GLN A 1 84 ? 10.637 -8.214 -7.636 1.00 97.00 84 GLN A CA 1
ATOM 645 C C . GLN A 1 84 ? 10.002 -8.087 -9.021 1.00 97.00 84 GLN A C 1
ATOM 647 O O . GLN A 1 84 ? 10.720 -8.110 -10.017 1.00 97.00 84 GLN A O 1
ATOM 652 N N . SER A 1 85 ? 8.688 -7.868 -9.092 1.00 97.50 85 SER A N 1
ATOM 653 C CA . SER A 1 85 ? 7.980 -7.555 -10.331 1.00 97.50 85 SER A CA 1
ATOM 654 C C . SER A 1 85 ? 8.597 -6.318 -10.989 1.00 97.50 85 SER A C 1
ATOM 656 O O . SER A 1 85 ? 8.962 -5.346 -10.316 1.00 97.50 85 SER A O 1
ATOM 658 N N . ARG A 1 86 ? 8.753 -6.350 -12.313 1.00 97.00 86 ARG A N 1
ATOM 659 C CA . ARG A 1 86 ? 9.328 -5.253 -13.101 1.00 97.00 86 ARG A CA 1
ATOM 660 C C . ARG A 1 86 ? 8.406 -4.916 -14.255 1.00 97.00 86 ARG A C 1
ATOM 662 O O . ARG A 1 86 ? 7.987 -5.799 -14.993 1.00 97.00 86 ARG A O 1
ATOM 669 N N . GLY A 1 87 ? 8.125 -3.626 -14.387 1.00 96.38 87 GLY A N 1
ATOM 670 C CA . GLY A 1 87 ? 7.352 -3.064 -15.478 1.00 96.38 87 GLY A CA 1
ATOM 671 C C . GLY A 1 87 ? 8.219 -2.347 -16.508 1.00 96.38 87 GLY A C 1
ATOM 672 O O . GLY A 1 87 ? 9.431 -2.226 -16.344 1.00 96.38 87 GLY A O 1
ATOM 673 N N . TYR A 1 88 ? 7.577 -1.821 -17.546 1.00 97.25 88 TYR A N 1
ATOM 674 C CA . TYR A 1 88 ? 8.208 -0.927 -18.515 1.00 97.25 88 TYR A CA 1
ATOM 675 C C . TYR A 1 88 ? 7.233 0.158 -18.980 1.00 97.25 88 TYR A C 1
ATOM 677 O O . TYR A 1 88 ? 6.014 0.063 -18.802 1.00 97.25 88 TYR A O 1
ATOM 685 N N . ILE A 1 89 ? 7.799 1.199 -19.579 1.00 97.25 89 ILE A N 1
ATOM 686 C CA . ILE A 1 89 ? 7.084 2.264 -20.277 1.00 97.25 89 ILE A CA 1
ATOM 687 C C . ILE A 1 89 ? 7.480 2.211 -21.751 1.00 97.25 89 ILE A C 1
ATOM 689 O O . ILE A 1 89 ? 8.640 1.955 -22.065 1.00 97.25 89 ILE A O 1
ATOM 693 N N . SER A 1 90 ? 6.529 2.406 -22.659 1.00 97.00 90 SER A N 1
ATOM 694 C CA . SER A 1 90 ? 6.812 2.430 -24.099 1.00 97.00 90 SER A CA 1
ATOM 695 C C . SER A 1 90 ? 6.050 3.546 -24.802 1.00 97.00 90 SER A C 1
ATOM 697 O O . SER A 1 90 ? 4.961 3.942 -24.377 1.00 97.00 90 SER A O 1
ATOM 699 N N . LEU A 1 91 ? 6.642 4.079 -25.869 1.00 97.50 91 LEU A N 1
ATOM 700 C CA . LEU A 1 91 ? 5.998 5.083 -26.707 1.00 97.50 91 LEU A CA 1
ATOM 701 C C . LEU A 1 91 ? 4.934 4.421 -27.581 1.00 97.50 91 LEU A C 1
ATOM 703 O O .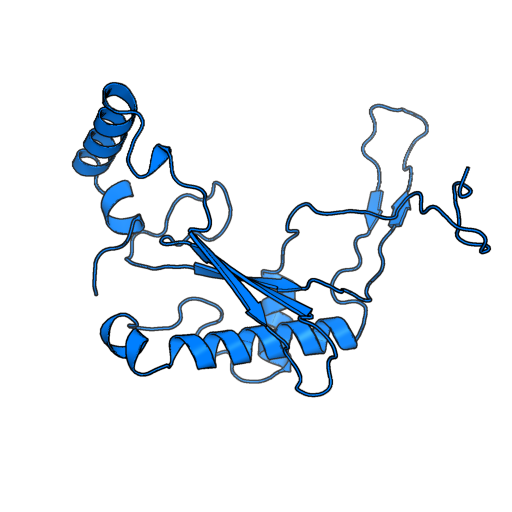 LEU A 1 91 ? 5.160 3.358 -28.153 1.00 97.50 91 LEU A O 1
ATOM 707 N N . LYS A 1 92 ? 3.781 5.080 -27.701 1.00 97.25 92 LYS A N 1
ATOM 708 C CA . LYS A 1 92 ? 2.712 4.682 -28.631 1.00 97.25 92 LYS A CA 1
ATOM 709 C C . LYS A 1 92 ? 2.727 5.482 -29.933 1.00 97.25 92 LYS A C 1
ATOM 711 O O . LYS A 1 92 ? 2.085 5.086 -30.896 1.00 97.25 92 LYS A O 1
ATOM 716 N N . SER A 1 93 ? 3.403 6.627 -29.931 1.00 97.38 93 SER A N 1
ATOM 717 C CA . SER A 1 93 ? 3.369 7.637 -30.985 1.00 97.38 93 SER A CA 1
ATOM 718 C C . SER A 1 93 ? 4.639 8.496 -30.910 1.00 97.38 93 SER A C 1
ATOM 720 O O . SER A 1 93 ? 5.195 8.626 -29.815 1.00 97.38 93 SER A O 1
ATOM 722 N N . PRO A 1 94 ? 5.101 9.086 -32.028 1.00 96.81 94 PRO A N 1
ATOM 723 C CA . PRO A 1 94 ? 6.133 10.123 -32.013 1.00 96.81 94 PRO A CA 1
ATOM 724 C C . PRO A 1 94 ? 5.632 11.487 -31.497 1.00 96.81 94 PRO A C 1
ATOM 726 O O . PRO A 1 94 ? 6.452 12.360 -31.227 1.00 96.81 94 PRO A O 1
ATOM 729 N N . ASP A 1 95 ? 4.315 11.697 -31.375 1.00 97.88 95 ASP A N 1
ATOM 730 C CA . ASP A 1 95 ? 3.744 12.932 -30.822 1.00 97.88 95 ASP A CA 1
ATOM 731 C C . ASP A 1 95 ? 4.002 13.030 -29.302 1.00 97.88 95 ASP A C 1
ATOM 733 O O . ASP A 1 95 ? 3.529 12.168 -28.555 1.00 97.88 95 ASP A O 1
ATOM 737 N N . PRO A 1 96 ? 4.695 14.078 -28.812 1.00 96.50 96 PRO A N 1
ATOM 738 C CA . PRO A 1 96 ? 5.007 14.231 -27.391 1.00 96.50 96 PRO A CA 1
ATOM 739 C C . PRO A 1 96 ? 3.779 14.484 -26.502 1.00 96.50 96 PRO A C 1
ATOM 741 O O . PRO A 1 96 ? 3.887 14.350 -25.284 1.00 96.50 96 PRO A O 1
ATOM 744 N N . LEU A 1 97 ? 2.623 14.850 -27.071 1.00 97.31 97 LEU A N 1
ATOM 745 C CA . LEU A 1 97 ? 1.371 15.026 -26.323 1.00 97.31 97 LEU A CA 1
ATOM 746 C C . LEU A 1 97 ? 0.597 13.714 -26.139 1.00 97.31 97 LEU A C 1
ATOM 748 O O . LEU A 1 97 ? -0.343 13.648 -25.343 1.00 97.31 97 LEU A O 1
ATOM 752 N N . SER A 1 98 ? 0.996 12.655 -26.842 1.00 97.56 98 SER A N 1
ATOM 753 C CA . SER A 1 98 ? 0.378 11.341 -26.728 1.00 97.56 98 SER A CA 1
ATOM 754 C C . SER A 1 98 ? 0.847 10.618 -25.461 1.00 97.56 98 SER A C 1
ATOM 756 O O . SER A 1 98 ? 2.043 10.435 -25.232 1.00 97.56 98 SER A O 1
ATOM 758 N N . TYR A 1 99 ? -0.096 10.136 -24.643 1.00 97.69 99 TYR A N 1
ATOM 759 C CA . TYR A 1 99 ? 0.250 9.381 -23.437 1.00 97.69 99 TYR A CA 1
ATOM 760 C C . TYR A 1 99 ? 0.998 8.074 -23.764 1.00 97.69 99 TYR A C 1
ATOM 762 O O . TYR A 1 99 ? 0.572 7.316 -24.647 1.00 97.69 99 TYR A O 1
ATOM 770 N N . PRO A 1 100 ? 2.070 7.746 -23.020 1.00 97.12 100 PRO A N 1
ATOM 771 C CA . PRO A 1 100 ? 2.806 6.503 -23.212 1.00 97.12 100 PRO A CA 1
ATOM 772 C C . PRO A 1 100 ? 1.994 5.283 -22.750 1.00 97.12 100 PRO A C 1
ATOM 774 O O . PRO A 1 100 ? 1.016 5.387 -22.005 1.00 97.12 100 PRO A O 1
ATOM 777 N N . ALA A 1 101 ? 2.410 4.089 -23.171 1.00 97.69 101 ALA A N 1
ATOM 778 C CA . ALA A 1 101 ? 1.914 2.844 -22.597 1.00 97.69 101 ALA A CA 1
ATOM 779 C C . ALA A 1 101 ? 2.651 2.546 -21.288 1.00 97.69 101 ALA A C 1
ATOM 781 O O . ALA A 1 101 ? 3.881 2.484 -21.267 1.00 97.69 101 ALA A O 1
ATOM 782 N N . LEU A 1 102 ? 1.896 2.332 -20.211 1.00 96.69 102 LEU A N 1
ATOM 783 C CA . LEU A 1 102 ? 2.421 1.937 -18.908 1.00 96.69 102 LEU A CA 1
ATOM 784 C C . LEU A 1 102 ? 2.110 0.461 -18.673 1.00 96.69 102 LEU A C 1
ATOM 786 O O . LEU A 1 102 ? 0.945 0.066 -18.674 1.00 96.69 102 LEU A O 1
ATOM 790 N N . HIS A 1 103 ? 3.145 -0.338 -18.425 1.00 97.00 103 HIS A N 1
ATOM 791 C CA . HIS A 1 103 ? 3.021 -1.761 -18.119 1.00 97.00 103 HIS A CA 1
ATOM 792 C C . HIS A 1 103 ? 3.681 -2.058 -16.768 1.00 97.00 103 HIS A C 1
ATOM 794 O O . HIS A 1 103 ? 4.808 -2.547 -16.751 1.00 97.00 103 HIS A O 1
ATOM 800 N N . PRO A 1 104 ? 3.025 -1.769 -15.624 1.00 95.50 104 PRO A N 1
ATOM 801 C CA . PRO A 1 104 ? 3.643 -1.921 -14.303 1.00 95.50 104 PRO A CA 1
ATOM 802 C C . PRO A 1 104 ? 3.933 -3.373 -13.913 1.00 95.50 104 PRO A C 1
ATOM 804 O O . PRO A 1 104 ? 4.858 -3.617 -13.145 1.00 95.50 104 PRO A O 1
ATOM 807 N N . GLN A 1 105 ? 3.142 -4.317 -14.440 1.00 96.25 105 GLN A N 1
ATOM 808 C CA . GLN A 1 105 ? 3.256 -5.756 -14.169 1.00 96.25 105 GLN A CA 1
ATOM 809 C C . GLN A 1 105 ? 3.230 -6.092 -12.667 1.00 96.25 105 GLN A C 1
ATOM 811 O O . GLN A 1 105 ? 3.970 -6.954 -12.203 1.00 96.25 105 GLN A O 1
ATOM 816 N N . TYR A 1 106 ? 2.388 -5.403 -11.887 1.00 96.69 106 TYR A N 1
ATOM 817 C CA . TYR A 1 106 ? 2.251 -5.677 -10.456 1.00 96.69 106 TYR A CA 1
ATOM 818 C C . TYR A 1 106 ? 1.894 -7.145 -10.201 1.00 96.69 106 TYR A C 1
ATOM 820 O O . TYR A 1 106 ? 1.054 -7.712 -10.898 1.00 96.69 106 TYR A O 1
ATOM 828 N N . LEU A 1 107 ? 2.516 -7.731 -9.172 1.00 96.94 107 LEU A N 1
ATOM 829 C CA . LEU A 1 107 ? 2.318 -9.123 -8.756 1.00 96.94 107 LEU A CA 1
ATOM 830 C C . LEU A 1 107 ? 2.706 -10.166 -9.825 1.00 96.94 107 LEU A C 1
ATOM 832 O O . LEU A 1 107 ? 2.244 -11.304 -9.749 1.00 96.94 107 LEU A O 1
ATOM 836 N N . SER A 1 108 ? 3.559 -9.827 -10.800 1.00 97.62 108 SER A N 1
ATOM 837 C CA . SER A 1 108 ? 4.064 -10.807 -11.775 1.00 97.62 108 SER A CA 1
ATOM 838 C C . SER A 1 108 ? 5.064 -11.794 -11.162 1.00 97.62 108 SER A C 1
ATOM 840 O O . SER A 1 108 ? 5.138 -12.941 -11.598 1.00 97.62 108 SER A O 1
ATOM 842 N N . ALA A 1 109 ? 5.802 -11.383 -10.127 1.00 98.19 109 ALA A N 1
ATOM 843 C CA . ALA A 1 109 ? 6.735 -12.241 -9.404 1.00 98.19 109 ALA A CA 1
ATOM 844 C C . ALA A 1 109 ? 6.047 -12.993 -8.251 1.00 98.19 109 ALA A C 1
ATOM 846 O O . ALA A 1 109 ? 5.344 -12.385 -7.442 1.00 98.19 109 ALA A O 1
ATOM 847 N N . ALA A 1 110 ? 6.323 -14.295 -8.114 1.00 98.00 110 ALA A N 1
ATOM 848 C CA . ALA A 1 110 ? 5.782 -15.129 -7.032 1.00 98.00 110 ALA A CA 1
ATOM 849 C C . ALA A 1 110 ? 6.117 -14.574 -5.634 1.00 98.00 110 ALA A C 1
ATOM 851 O O . ALA A 1 110 ? 5.243 -14.483 -4.776 1.00 98.00 110 ALA A O 1
ATOM 852 N N . ALA A 1 111 ? 7.345 -14.080 -5.441 1.00 97.12 111 ALA A N 1
ATOM 853 C CA . ALA A 1 111 ? 7.773 -13.481 -4.177 1.00 97.12 111 ALA A CA 1
ATOM 854 C C . ALA A 1 111 ? 6.922 -12.262 -3.761 1.00 97.12 111 ALA A C 1
ATOM 856 O O . ALA A 1 111 ? 6.725 -12.022 -2.567 1.00 97.12 111 ALA A O 1
ATOM 857 N N . ASP A 1 112 ? 6.394 -11.495 -4.719 1.00 98.06 112 ASP A N 1
ATOM 858 C CA . ASP A 1 112 ? 5.520 -10.351 -4.431 1.00 98.06 112 ASP A CA 1
ATOM 859 C C . ASP A 1 112 ? 4.120 -10.814 -4.022 1.00 98.06 112 ASP A C 1
ATOM 861 O O . ASP A 1 112 ? 3.534 -10.269 -3.086 1.00 98.06 112 ASP A O 1
ATOM 865 N N . GLN A 1 113 ? 3.618 -11.872 -4.666 1.00 98.25 113 GLN A N 1
ATOM 866 C CA . GLN A 1 113 ? 2.346 -12.509 -4.317 1.00 98.25 113 GLN A CA 1
ATOM 867 C C . GLN A 1 113 ? 2.383 -13.073 -2.888 1.00 98.25 113 GLN A C 1
ATOM 869 O O . GLN A 1 113 ? 1.495 -12.801 -2.082 1.00 98.25 113 GLN A O 1
ATOM 874 N N . GLU A 1 114 ? 3.452 -13.782 -2.528 1.00 97.94 114 GLU A N 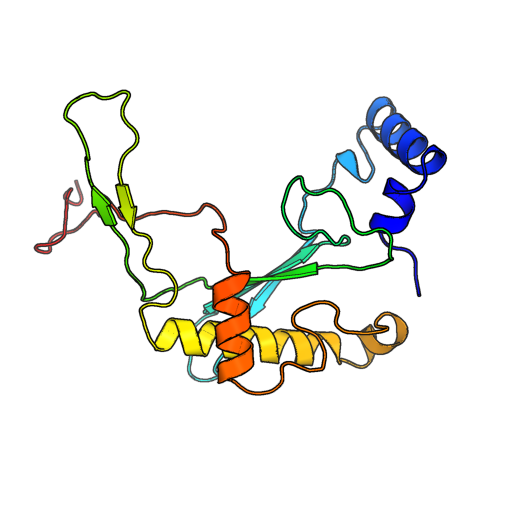1
ATOM 875 C CA . GLU A 1 114 ? 3.655 -14.285 -1.166 1.00 97.94 114 GLU A CA 1
ATOM 876 C C . GLU A 1 114 ? 3.741 -13.145 -0.143 1.00 97.94 114 GLU A C 1
ATOM 878 O O . GLU A 1 114 ? 3.155 -13.213 0.940 1.00 97.94 114 GLU A O 1
ATOM 883 N N . THR A 1 115 ? 4.457 -12.071 -0.489 1.00 98.31 115 THR A N 1
ATOM 884 C CA . THR A 1 115 ? 4.657 -10.918 0.396 1.00 98.31 115 THR A CA 1
ATOM 885 C C . THR A 1 115 ? 3.345 -10.182 0.670 1.00 98.31 115 THR A C 1
ATOM 887 O O . THR A 1 115 ? 3.073 -9.843 1.823 1.00 98.31 115 THR A O 1
ATOM 890 N N . VAL A 1 116 ? 2.492 -9.977 -0.341 1.00 97.69 116 VAL A N 1
ATOM 891 C CA . VAL A 1 116 ? 1.200 -9.298 -0.145 1.00 97.69 116 VAL A CA 1
ATOM 892 C C . VAL A 1 116 ? 0.220 -10.145 0.677 1.00 97.69 116 VAL A C 1
ATOM 894 O O . VAL A 1 116 ? -0.466 -9.616 1.554 1.00 97.69 116 VAL A O 1
ATOM 897 N N . VAL A 1 117 ? 0.206 -11.468 0.483 1.00 98.31 117 VAL A N 1
ATOM 898 C CA . VAL A 1 117 ? -0.602 -12.387 1.302 1.00 98.31 117 VAL A CA 1
ATOM 899 C C . VAL A 1 117 ? -0.133 -12.375 2.758 1.00 98.31 117 VAL A C 1
ATOM 901 O O . VAL A 1 117 ? -0.940 -12.190 3.676 1.00 98.31 117 VAL A O 1
ATOM 904 N N . ALA A 1 118 ? 1.176 -12.498 2.988 1.00 98.19 118 ALA A N 1
ATOM 905 C CA . ALA A 1 118 ? 1.758 -12.445 4.326 1.00 98.19 118 ALA A CA 1
ATOM 906 C C . ALA A 1 118 ? 1.501 -11.095 5.019 1.00 98.19 118 ALA A C 1
ATOM 908 O O . ALA A 1 118 ? 1.204 -11.061 6.215 1.00 98.19 118 ALA A O 1
ATOM 909 N N . ALA A 1 119 ? 1.540 -9.988 4.273 1.00 97.81 119 ALA A N 1
ATOM 910 C CA . ALA A 1 119 ? 1.205 -8.658 4.769 1.00 97.81 119 ALA A CA 1
ATOM 911 C C . ALA A 1 119 ? -0.238 -8.561 5.292 1.00 97.81 119 ALA A C 1
ATOM 913 O O . ALA A 1 119 ? -0.456 -8.042 6.389 1.00 97.81 119 ALA A O 1
ATOM 914 N N . MET A 1 120 ? -1.222 -9.093 4.557 1.00 97.50 120 MET A N 1
ATOM 915 C CA . MET A 1 120 ? -2.622 -9.109 5.006 1.00 97.50 120 MET A CA 1
ATOM 916 C C . MET A 1 120 ? -2.811 -9.975 6.255 1.00 97.50 120 MET A C 1
ATOM 918 O O . MET A 1 120 ? -3.466 -9.551 7.210 1.00 97.50 120 MET A O 1
ATOM 922 N N . LYS A 1 121 ? -2.174 -11.151 6.306 1.00 97.50 121 LYS A N 1
ATOM 923 C CA . LYS A 1 121 ? -2.179 -12.008 7.503 1.00 97.50 121 LYS A CA 1
ATOM 924 C C . LYS A 1 121 ? -1.556 -11.306 8.711 1.00 97.50 121 LYS A C 1
ATOM 926 O O . LYS A 1 121 ? -2.096 -11.381 9.816 1.00 97.50 121 LYS A O 1
ATOM 931 N N . LEU A 1 122 ? -0.448 -10.589 8.514 1.00 97.12 122 LEU A N 1
ATOM 932 C CA . LEU A 1 122 ? 0.183 -9.808 9.576 1.00 97.12 122 LEU A CA 1
ATOM 933 C C . LEU A 1 122 ? -0.711 -8.649 10.033 1.00 97.12 122 LEU A C 1
ATOM 935 O O . LEU A 1 122 ? -0.811 -8.416 11.235 1.00 97.12 122 LEU A O 1
ATOM 939 N N . SER A 1 123 ? -1.398 -7.971 9.110 1.00 95.94 123 SER A N 1
ATOM 940 C CA . SER A 1 123 ? -2.377 -6.926 9.438 1.00 95.94 123 SER A CA 1
ATOM 941 C C . SER A 1 123 ? -3.467 -7.470 10.363 1.00 95.94 123 SER A C 1
ATOM 943 O O . SER A 1 123 ? -3.673 -6.942 11.457 1.00 95.94 123 SER A O 1
ATOM 945 N N . ARG A 1 124 ? -4.075 -8.608 9.999 1.00 96.38 124 ARG A N 1
ATOM 946 C CA . ARG A 1 124 ? -5.063 -9.307 10.838 1.00 96.38 124 ARG A CA 1
ATOM 947 C C . ARG A 1 124 ? -4.503 -9.655 12.213 1.00 96.38 124 ARG A C 1
ATOM 949 O O . ARG A 1 124 ? -5.150 -9.387 13.223 1.00 96.38 124 ARG A O 1
ATOM 956 N N . LYS A 1 125 ? -3.277 -10.186 12.271 1.00 95.56 125 LYS A N 1
ATOM 957 C CA . LYS A 1 125 ? -2.599 -10.498 13.536 1.00 95.56 125 LYS A CA 1
ATOM 958 C C . LYS A 1 125 ? -2.439 -9.253 14.415 1.00 95.56 125 LYS A C 1
ATOM 960 O O . LYS A 1 125 ? -2.785 -9.310 15.591 1.00 95.56 125 LYS A O 1
ATOM 965 N N . ILE A 1 126 ? -1.955 -8.140 13.859 1.00 94.44 126 ILE A N 1
ATOM 966 C CA . ILE A 1 126 ? -1.774 -6.875 14.589 1.00 94.44 126 ILE A CA 1
ATOM 967 C C . ILE A 1 126 ? -3.119 -6.365 15.107 1.00 94.44 126 ILE A C 1
ATOM 969 O O . ILE A 1 126 ? -3.247 -6.094 16.298 1.00 94.44 126 ILE A O 1
ATOM 973 N N . VAL A 1 127 ? -4.133 -6.289 14.243 1.00 93.69 127 VAL A N 1
ATOM 974 C CA . VAL A 1 127 ? -5.470 -5.782 14.590 1.00 93.69 127 VAL A CA 1
ATOM 975 C C . VAL A 1 127 ? -6.167 -6.665 15.633 1.00 93.69 127 VAL A C 1
ATOM 977 O O . VAL A 1 127 ? -6.917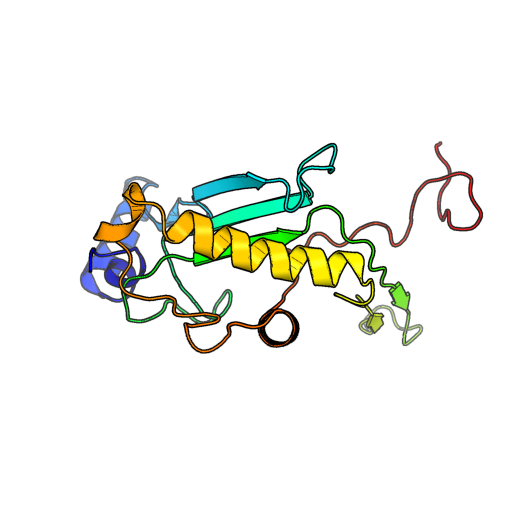 -6.157 16.463 1.00 93.69 127 VAL A O 1
ATOM 980 N N . SER A 1 128 ? -5.868 -7.968 15.661 1.00 93.81 128 SER A N 1
ATOM 981 C CA . SER A 1 128 ? -6.392 -8.907 16.663 1.00 93.81 128 SER A CA 1
ATOM 982 C C . SER A 1 128 ? -5.736 -8.805 18.050 1.00 93.81 128 SER A C 1
ATOM 984 O O . SER A 1 128 ? -6.170 -9.483 18.984 1.00 93.81 128 SER A O 1
ATOM 986 N N . ALA A 1 129 ? -4.695 -7.978 18.214 1.00 96.12 129 ALA A N 1
ATOM 987 C CA . ALA A 1 129 ? -3.994 -7.837 19.486 1.00 96.12 129 ALA A CA 1
ATOM 988 C C . ALA A 1 129 ? -4.941 -7.372 20.619 1.00 96.12 129 ALA A C 1
ATOM 990 O O . ALA A 1 129 ? -5.813 -6.527 20.387 1.00 96.12 129 ALA A O 1
ATOM 991 N N . PRO A 1 130 ? -4.748 -7.835 21.874 1.00 96.00 130 PRO A N 1
ATOM 992 C CA . PRO A 1 130 ? -5.633 -7.497 22.995 1.00 96.00 130 PRO A CA 1
ATOM 993 C C . PRO A 1 130 ? -5.841 -5.994 23.211 1.00 96.00 130 PRO A C 1
ATOM 995 O O . PRO A 1 130 ? -6.941 -5.571 23.555 1.00 96.00 130 PRO A O 1
ATOM 998 N N . ALA A 1 131 ? -4.810 -5.184 22.952 1.00 94.75 131 ALA A N 1
ATOM 999 C CA . ALA A 1 131 ? -4.868 -3.729 23.071 1.00 94.75 131 ALA A CA 1
ATOM 1000 C C . ALA A 1 131 ? -5.837 -3.070 22.071 1.00 94.75 131 ALA A C 1
ATOM 1002 O O . ALA A 1 131 ? -6.388 -2.013 22.366 1.00 94.75 131 ALA A O 1
ATOM 1003 N N . LEU A 1 132 ? -6.063 -3.686 20.905 1.00 92.31 132 LEU A N 1
ATOM 1004 C CA . LEU A 1 132 ? -6.959 -3.166 19.870 1.00 92.31 132 LEU A CA 1
ATOM 1005 C C . LEU A 1 132 ? -8.377 -3.734 19.973 1.00 92.31 132 LEU A C 1
ATOM 1007 O O . LEU A 1 132 ? -9.321 -3.078 19.539 1.00 92.31 132 LEU A O 1
ATOM 1011 N N . ARG A 1 133 ? -8.560 -4.894 20.613 1.00 89.88 133 ARG A N 1
ATOM 1012 C CA . ARG A 1 133 ? -9.854 -5.589 20.726 1.00 89.88 133 ARG A CA 1
ATOM 1013 C C . ARG A 1 133 ? -11.043 -4.702 21.148 1.00 89.88 133 ARG A C 1
ATOM 1015 O O . ARG A 1 133 ? -12.103 -4.871 20.555 1.00 89.88 133 ARG A O 1
ATOM 1022 N N . PRO A 1 134 ? -10.929 -3.742 22.091 1.00 92.06 134 PRO A N 1
ATOM 1023 C CA . PRO A 1 134 ? -12.056 -2.870 22.455 1.00 92.06 134 PRO A CA 1
ATOM 1024 C C . PRO A 1 134 ? -12.494 -1.884 21.357 1.00 92.06 134 PRO A C 1
ATOM 1026 O O . PRO A 1 134 ? -13.555 -1.268 21.470 1.00 92.06 134 PRO A O 1
ATOM 1029 N N . PHE A 1 135 ? -11.666 -1.679 20.331 1.00 91.06 135 PHE A N 1
ATOM 1030 C CA . PHE A 1 135 ? -11.875 -0.693 19.270 1.00 91.06 135 PHE A CA 1
ATOM 1031 C C . PHE A 1 135 ? -12.336 -1.317 17.949 1.00 91.06 135 PHE A C 1
ATOM 1033 O O . PHE A 1 135 ? -12.912 -0.610 17.123 1.00 91.06 135 PHE A O 1
ATOM 1040 N N . ILE A 1 136 ? -12.099 -2.616 17.753 1.00 92.62 136 ILE A N 1
ATOM 1041 C CA . ILE A 1 136 ? -12.411 -3.332 16.513 1.00 92.62 136 ILE A CA 1
ATOM 1042 C C . ILE A 1 136 ? -13.758 -4.029 16.645 1.00 92.62 136 ILE A C 1
ATOM 1044 O O . ILE A 1 136 ? -13.950 -4.852 17.536 1.00 92.62 136 ILE A O 1
ATOM 1048 N N . GLN A 1 137 ? -14.679 -3.715 15.736 1.00 91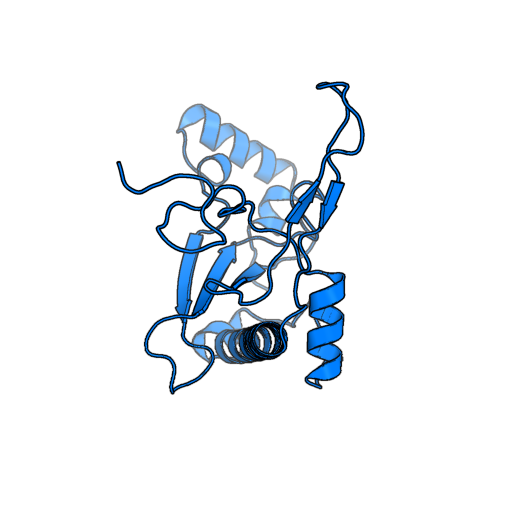.50 137 GLN A N 1
ATOM 1049 C CA . GLN A 1 137 ? -15.937 -4.448 15.612 1.00 91.50 137 GLN A CA 1
ATOM 1050 C C . GLN A 1 137 ? -15.803 -5.596 14.609 1.00 91.50 137 GLN A C 1
ATOM 1052 O O . GLN A 1 137 ? -16.127 -6.734 14.928 1.00 91.50 137 GLN A O 1
ATOM 1057 N N . GLU A 1 138 ? -15.302 -5.293 13.414 1.00 93.06 138 GLU A N 1
ATOM 1058 C CA . GLU A 1 138 ? -15.146 -6.246 12.320 1.00 93.06 138 GLU A CA 1
ATOM 1059 C C . GLU A 1 138 ? -14.066 -5.779 11.335 1.00 93.06 138 GLU A C 1
ATOM 1061 O O . GLU A 1 138 ? -13.640 -4.621 11.353 1.00 93.06 138 GLU A O 1
ATOM 1066 N N . GLU A 1 139 ? -13.625 -6.690 10.470 1.00 95.06 139 GLU A N 1
ATOM 1067 C CA . GLU A 1 139 ? -12.798 -6.371 9.307 1.00 95.06 139 GLU A CA 1
ATOM 1068 C C . GLU A 1 139 ? -13.714 -6.050 8.117 1.00 95.06 139 GLU A C 1
ATOM 1070 O O . GLU A 1 139 ? -14.495 -6.900 7.699 1.00 95.06 139 GLU A O 1
ATOM 1075 N N . TRP A 1 140 ? -13.602 -4.841 7.556 1.00 94.00 140 TRP A N 1
ATOM 1076 C CA . TRP A 1 140 ? -14.396 -4.422 6.390 1.00 94.00 140 TRP A CA 1
ATOM 1077 C C . TRP A 1 140 ? -13.842 -4.962 5.064 1.00 94.00 140 TRP A C 1
ATOM 1079 O O . TRP A 1 140 ? -14.580 -5.497 4.243 1.00 94.00 140 TRP A O 1
ATOM 1089 N N . ARG A 1 141 ? -12.527 -4.829 4.851 1.00 92.50 141 ARG A N 1
ATOM 1090 C CA . ARG A 1 141 ? -11.807 -5.347 3.678 1.00 92.50 141 ARG A CA 1
ATOM 1091 C C . ARG A 1 141 ? -10.512 -6.024 4.131 1.00 92.50 141 ARG A C 1
ATOM 1093 O O . ARG A 1 141 ? -9.815 -5.434 4.957 1.00 92.50 141 ARG A O 1
ATOM 1100 N N . PRO A 1 142 ? -10.176 -7.217 3.611 1.00 94.62 142 PRO A N 1
ATOM 1101 C CA . PRO A 1 142 ? -10.944 -8.036 2.657 1.00 94.62 142 PRO A CA 1
ATOM 1102 C C . PRO A 1 142 ? -12.244 -8.635 3.221 1.00 94.62 142 PRO A C 1
ATOM 1104 O O . PRO A 1 142 ? -13.107 -9.049 2.452 1.00 94.62 142 PRO A O 1
ATOM 1107 N N . GLY A 1 143 ? -12.395 -8.646 4.546 1.00 94.00 143 GLY A N 1
ATOM 1108 C CA . GLY A 1 143 ? -13.562 -9.180 5.237 1.00 94.00 143 GLY A CA 1
ATOM 1109 C C . GLY A 1 143 ? -13.396 -10.643 5.646 1.00 94.00 143 GLY A C 1
ATOM 1110 O O . GLY A 1 143 ? -12.570 -11.389 5.113 1.00 94.00 143 GLY A O 1
ATOM 1111 N N . ALA A 1 144 ? -14.224 -11.073 6.600 1.00 93.19 144 ALA A N 1
ATOM 1112 C CA . ALA A 1 144 ? -14.093 -12.372 7.261 1.00 93.19 144 ALA A CA 1
ATOM 1113 C C . ALA A 1 144 ? -14.326 -13.593 6.348 1.00 93.19 144 ALA A C 1
ATOM 1115 O O . ALA A 1 144 ? -13.951 -14.700 6.719 1.00 93.19 144 ALA A O 1
ATOM 1116 N N . ALA A 1 145 ? -14.913 -13.429 5.160 1.00 95.88 145 ALA A N 1
ATOM 1117 C CA . ALA A 1 145 ? -15.112 -14.534 4.217 1.00 95.88 145 ALA A CA 1
ATOM 1118 C C . ALA A 1 145 ? -13.839 -14.905 3.429 1.00 95.88 145 ALA A C 1
ATOM 1120 O O . ALA A 1 145 ? -13.733 -16.017 2.919 1.00 95.88 145 ALA A O 1
ATOM 1121 N N . VAL A 1 146 ? -12.868 -13.992 3.338 1.00 97.38 146 VAL A N 1
ATOM 1122 C CA . VAL A 1 146 ? -11.615 -14.185 2.595 1.00 97.38 146 VAL A CA 1
ATOM 1123 C C . VAL A 1 146 ? -10.582 -14.787 3.542 1.00 97.38 146 VAL A C 1
ATOM 1125 O O . VAL A 1 146 ? -10.066 -14.092 4.417 1.00 97.38 146 VAL A O 1
ATOM 1128 N N . GLN A 1 147 ? -10.292 -16.079 3.415 1.00 96.38 147 GLN A N 1
ATOM 1129 C CA . GLN A 1 147 ? -9.469 -16.818 4.379 1.00 96.38 147 GLN A CA 1
ATOM 1130 C C . GLN A 1 147 ? -8.233 -17.461 3.756 1.00 96.38 147 GLN A C 1
ATOM 1132 O O . GLN A 1 147 ? -7.163 -17.394 4.362 1.00 96.38 147 GLN A O 1
ATOM 1137 N N . SER A 1 148 ? -8.363 -18.065 2.573 1.00 98.44 148 SER A N 1
ATOM 1138 C CA . SER A 1 148 ? -7.241 -18.758 1.936 1.00 98.44 148 SER A CA 1
ATOM 1139 C C . SER A 1 148 ? -6.238 -17.784 1.316 1.00 98.44 148 SER A C 1
ATOM 1141 O O . SER A 1 148 ? -6.551 -16.621 1.047 1.00 98.44 148 SER A O 1
ATOM 1143 N N . ASP A 1 149 ? -5.023 -18.265 1.076 1.00 98.44 149 ASP A N 1
ATOM 1144 C CA . ASP A 1 149 ? -3.943 -17.482 0.471 1.00 98.44 149 ASP A CA 1
ATOM 1145 C C . ASP A 1 149 ? -4.314 -17.045 -0.948 1.00 98.44 149 ASP A C 1
ATOM 1147 O O . ASP A 1 149 ? -4.051 -15.907 -1.331 1.00 98.44 149 ASP A O 1
ATOM 1151 N N . GLU A 1 150 ? -5.007 -17.908 -1.689 1.00 98.38 150 GLU A N 1
ATOM 1152 C CA . GLU A 1 150 ? -5.522 -17.629 -3.028 1.00 98.38 150 GLU A CA 1
ATOM 1153 C C . GLU A 1 150 ? -6.590 -16.535 -2.985 1.00 98.38 150 GLU A C 1
ATOM 1155 O O . GLU A 1 150 ? -6.514 -15.571 -3.742 1.00 98.38 150 GLU A O 1
ATOM 1160 N N . GLN A 1 151 ? -7.545 -16.627 -2.053 1.00 98.38 151 GLN A N 1
ATOM 1161 C CA . GLN A 1 151 ? -8.592 -15.613 -1.894 1.00 98.38 151 GLN A CA 1
ATOM 1162 C C . GLN A 1 151 ? -8.006 -14.255 -1.492 1.00 98.38 151 GLN A C 1
ATOM 1164 O O . GLN A 1 151 ? -8.441 -13.210 -1.979 1.00 98.38 151 GLN A O 1
ATOM 1169 N N . LEU A 1 152 ? -7.009 -14.259 -0.603 1.00 98.44 152 LEU A N 1
ATOM 1170 C CA . LEU A 1 152 ? -6.280 -13.057 -0.215 1.00 98.44 152 LEU A CA 1
ATOM 1171 C C . LEU A 1 152 ? -5.548 -12.459 -1.419 1.00 98.44 152 LEU A C 1
ATOM 1173 O O . LEU A 1 152 ? -5.660 -11.261 -1.673 1.00 98.44 152 LEU A O 1
ATOM 1177 N N . LEU A 1 153 ? -4.834 -13.281 -2.185 1.00 98.44 153 LEU A N 1
ATOM 1178 C CA . LEU A 1 153 ? -4.123 -12.836 -3.377 1.00 98.44 153 LEU A CA 1
ATOM 1179 C C . LEU A 1 153 ? -5.073 -12.255 -4.432 1.00 98.44 153 LEU A C 1
ATOM 1181 O O . LEU A 1 153 ? -4.786 -11.202 -5.001 1.00 98.44 153 LEU A O 1
ATOM 1185 N N . ASP A 1 154 ? -6.217 -12.892 -4.667 1.00 98.19 154 ASP A N 1
ATOM 1186 C CA . ASP A 1 154 ? -7.228 -12.391 -5.596 1.00 98.19 154 ASP A CA 1
ATOM 1187 C C . ASP A 1 154 ? -7.824 -11.066 -5.125 1.00 98.19 154 ASP A C 1
ATOM 1189 O O . ASP A 1 154 ? -7.986 -10.145 -5.928 1.00 98.19 154 ASP A O 1
ATOM 1193 N N . HIS A 1 155 ? -8.058 -10.908 -3.820 1.00 97.12 155 HIS A N 1
ATOM 1194 C CA . HIS A 1 155 ? -8.434 -9.613 -3.266 1.00 97.12 155 HIS A CA 1
ATOM 1195 C C . HIS A 1 155 ? -7.351 -8.557 -3.523 1.00 97.12 155 HIS A C 1
ATOM 1197 O O . HIS A 1 155 ? -7.658 -7.468 -4.009 1.00 97.12 155 HIS A O 1
ATOM 1203 N N . ALA A 1 156 ? -6.078 -8.879 -3.269 1.00 96.62 156 ALA A N 1
ATOM 1204 C CA . ALA A 1 156 ? -4.961 -7.968 -3.515 1.00 96.62 156 ALA A CA 1
ATOM 1205 C C . ALA A 1 156 ? -4.858 -7.543 -4.989 1.00 96.62 156 ALA A C 1
ATOM 1207 O O . ALA A 1 156 ? -4.562 -6.382 -5.263 1.00 96.62 156 ALA A O 1
ATOM 1208 N N . ARG A 1 157 ? -5.157 -8.439 -5.938 1.00 96.38 157 ARG A N 1
ATOM 1209 C CA . ARG A 1 157 ? -5.217 -8.114 -7.376 1.00 96.38 157 ARG A CA 1
ATOM 1210 C C . ARG A 1 157 ? -6.339 -7.134 -7.719 1.00 96.38 157 ARG A C 1
ATOM 1212 O O . ARG A 1 157 ? -6.173 -6.334 -8.633 1.00 96.38 157 ARG A O 1
ATOM 1219 N N . GLN A 1 158 ? -7.463 -7.191 -7.008 1.00 94.56 158 GLN A N 1
ATOM 1220 C CA . GLN A 1 158 ? -8.621 -6.329 -7.262 1.00 94.56 158 GLN A CA 1
ATOM 1221 C C . GLN A 1 158 ? -8.468 -4.929 -6.661 1.00 94.56 158 GLN A C 1
ATOM 1223 O O . GLN A 1 158 ? -8.934 -3.960 -7.256 1.00 94.56 158 GLN A O 1
ATOM 1228 N N . VAL A 1 159 ? -7.849 -4.819 -5.480 1.00 91.44 159 VAL A N 1
ATOM 1229 C CA . VAL A 1 159 ? -7.799 -3.551 -4.723 1.00 91.44 159 VAL A CA 1
ATOM 1230 C C . VAL A 1 159 ? -6.417 -2.905 -4.677 1.00 91.44 159 VAL A C 1
ATOM 1232 O O . VAL A 1 159 ? -6.292 -1.754 -4.258 1.00 91.44 159 VAL A O 1
ATOM 1235 N N . GLY A 1 160 ? -5.372 -3.635 -5.069 1.00 92.31 160 GLY A N 1
ATOM 1236 C CA . GLY A 1 160 ? -4.002 -3.142 -5.078 1.00 92.31 160 GLY A CA 1
ATOM 1237 C C . GLY A 1 160 ? -3.852 -1.911 -5.968 1.00 92.31 160 GLY A C 1
ATOM 1238 O O . GLY A 1 160 ? -4.337 -1.872 -7.096 1.00 92.31 160 GLY A O 1
ATOM 1239 N N . THR A 1 161 ? -3.152 -0.898 -5.464 1.00 91.62 161 THR A N 1
ATOM 1240 C CA . THR A 1 161 ? -2.890 0.345 -6.192 1.00 91.62 161 THR A CA 1
ATOM 1241 C C . THR A 1 161 ? -1.452 0.808 -5.985 1.00 91.62 161 THR A C 1
ATOM 1243 O O . THR A 1 161 ? -0.740 0.327 -5.101 1.00 91.62 161 THR A O 1
ATOM 1246 N N . THR A 1 162 ? -1.008 1.742 -6.821 1.00 91.12 162 THR A N 1
ATOM 1247 C CA . THR A 1 162 ? 0.309 2.363 -6.693 1.00 91.12 162 THR A CA 1
ATOM 1248 C C . THR A 1 162 ? 0.366 3.288 -5.478 1.00 91.12 162 THR A C 1
ATOM 1250 O O . THR A 1 162 ? -0.591 3.996 -5.176 1.00 91.12 162 THR A O 1
ATOM 1253 N N . ILE A 1 163 ? 1.524 3.332 -4.816 1.00 91.00 163 ILE A N 1
ATOM 1254 C CA . ILE A 1 163 ? 1.851 4.361 -3.816 1.00 91.00 163 ILE A CA 1
ATOM 1255 C C . ILE A 1 163 ? 2.616 5.545 -4.436 1.00 91.0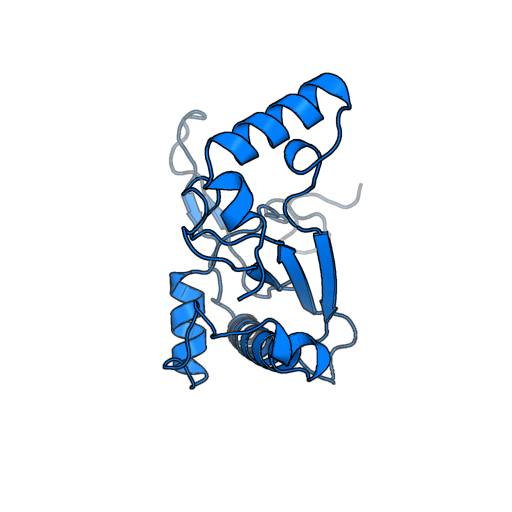0 163 ILE A C 1
ATOM 1257 O O . ILE A 1 163 ? 3.195 6.359 -3.729 1.00 91.00 163 ILE A O 1
ATOM 1261 N N . TYR A 1 164 ? 2.624 5.637 -5.770 1.00 92.31 164 TYR A N 1
ATOM 1262 C CA . TYR A 1 164 ? 3.211 6.740 -6.538 1.00 92.31 164 TYR A CA 1
ATOM 1263 C C . TYR A 1 164 ? 4.738 6.878 -6.411 1.00 92.31 164 TYR A C 1
ATOM 1265 O O . TYR A 1 164 ? 5.277 7.972 -6.544 1.00 92.31 164 TYR A O 1
ATOM 1273 N N . HIS A 1 165 ? 5.450 5.756 -6.246 1.00 95.38 165 HIS A N 1
ATOM 1274 C CA . HIS A 1 165 ? 6.922 5.703 -6.249 1.00 95.38 165 HIS A CA 1
ATOM 1275 C C . HIS A 1 165 ? 7.522 4.910 -7.439 1.00 95.38 165 HIS A C 1
ATOM 1277 O O . HIS A 1 165 ? 8.366 4.034 -7.218 1.00 95.38 165 HIS A O 1
ATOM 1283 N N . PRO A 1 166 ? 7.101 5.135 -8.706 1.00 94.94 166 PRO A N 1
ATOM 1284 C CA . PRO A 1 166 ? 7.750 4.488 -9.843 1.00 94.94 166 PRO A CA 1
ATOM 1285 C C . PRO A 1 166 ? 9.199 4.977 -9.977 1.00 94.94 166 PRO A C 1
ATOM 1287 O O . PRO A 1 166 ? 9.484 6.164 -9.845 1.00 94.94 166 PRO A O 1
ATOM 1290 N N . SER A 1 167 ? 10.125 4.060 -10.242 1.00 95.38 167 SER A N 1
ATOM 1291 C CA . SER A 1 167 ? 11.544 4.373 -10.425 1.00 95.38 167 SER A CA 1
ATOM 1292 C C . SER A 1 167 ? 12.227 3.325 -11.305 1.00 95.38 167 SER A C 1
ATOM 1294 O O . SER A 1 167 ? 11.698 2.231 -11.509 1.00 95.38 167 SER A O 1
ATOM 1296 N N . GLY A 1 168 ? 13.407 3.662 -11.832 1.00 95.56 168 GLY A N 1
ATOM 1297 C CA . GLY A 1 168 ? 14.293 2.701 -12.496 1.00 95.56 168 GLY A CA 1
ATOM 1298 C C . GLY A 1 168 ? 14.103 2.519 -14.005 1.00 95.56 168 GLY A C 1
ATOM 1299 O O . GLY A 1 168 ? 14.793 1.684 -14.578 1.00 95.56 168 GLY A O 1
ATOM 1300 N N . THR A 1 169 ? 13.236 3.294 -14.668 1.00 96.25 169 THR A N 1
ATOM 1301 C CA . THR A 1 169 ? 13.059 3.225 -16.137 1.00 96.25 169 THR A CA 1
ATOM 1302 C C . THR A 1 169 ? 14.310 3.643 -16.913 1.00 96.25 169 THR A C 1
ATOM 1304 O O . THR A 1 169 ? 14.550 3.120 -17.993 1.00 96.25 169 THR A O 1
ATOM 1307 N N . CYS A 1 170 ? 15.127 4.532 -16.341 1.00 96.50 170 CYS A N 1
ATOM 1308 C CA . CYS A 1 170 ? 16.451 4.894 -16.844 1.00 96.50 170 CYS A CA 1
ATOM 1309 C C . CYS A 1 170 ? 17.489 4.630 -15.750 1.00 96.50 170 CYS A C 1
ATOM 1311 O O . CYS A 1 170 ? 17.948 5.560 -15.088 1.00 96.50 170 CYS A O 1
ATOM 1313 N N . LYS A 1 171 ? 17.782 3.356 -15.462 1.00 96.31 171 LYS A N 1
ATOM 1314 C CA . LYS A 1 171 ? 18.675 3.026 -14.345 1.00 96.31 171 LYS A CA 1
ATOM 1315 C C . LYS A 1 171 ? 20.127 3.406 -14.653 1.00 96.31 171 LYS A C 1
ATOM 1317 O O . LYS A 1 171 ? 20.621 3.168 -15.756 1.00 96.31 171 LYS A O 1
ATOM 1322 N N . MET A 1 172 ? 20.804 3.914 -13.632 1.00 97.62 172 MET A N 1
ATOM 1323 C CA . MET A 1 172 ? 22.255 4.069 -13.604 1.00 97.62 172 MET A CA 1
ATOM 1324 C C . MET A 1 172 ? 22.936 2.701 -13.436 1.00 97.62 172 MET A C 1
ATOM 1326 O O . MET A 1 172 ? 22.433 1.854 -12.691 1.00 97.62 172 MET A O 1
ATOM 1330 N N . GLY A 1 173 ? 24.064 2.460 -14.108 1.00 95.81 173 GLY A N 1
ATOM 1331 C CA . GLY A 1 173 ? 24.881 1.263 -13.878 1.00 95.81 173 GLY A CA 1
ATOM 1332 C C . GLY A 1 173 ? 25.942 0.994 -14.945 1.00 95.81 173 GLY A C 1
ATOM 1333 O O . GLY A 1 173 ? 26.142 1.785 -15.856 1.00 95.81 173 GLY A O 1
ATOM 1334 N N . SER A 1 174 ? 26.609 -0.153 -14.824 1.00 96.56 174 SER A N 1
ATOM 1335 C CA . SER A 1 174 ? 27.645 -0.636 -15.754 1.00 96.56 174 SER A CA 1
ATOM 1336 C C . SER A 1 174 ? 27.282 -1.961 -16.443 1.00 96.56 174 SER A C 1
ATOM 1338 O O . SER A 1 174 ? 28.117 -2.564 -17.113 1.00 96.56 174 SER A O 1
ATOM 1340 N N . ASP A 1 175 ? 26.048 -2.437 -16.262 1.00 95.12 175 ASP A N 1
ATOM 1341 C CA . ASP A 1 175 ? 25.526 -3.643 -16.910 1.00 95.12 175 ASP A CA 1
ATOM 1342 C C . ASP A 1 175 ? 24.755 -3.318 -18.204 1.00 95.12 175 ASP A C 1
ATOM 1344 O O . ASP A 1 175 ? 24.472 -2.159 -18.508 1.00 95.12 175 ASP A O 1
ATOM 1348 N N . SER A 1 176 ? 24.378 -4.354 -18.958 1.00 95.44 176 SER A N 1
ATOM 1349 C CA . SER A 1 176 ? 23.680 -4.222 -20.247 1.00 95.44 176 SER A CA 1
ATOM 1350 C C . SER A 1 176 ? 22.276 -3.612 -20.167 1.00 95.44 176 SER A C 1
ATOM 1352 O O . SE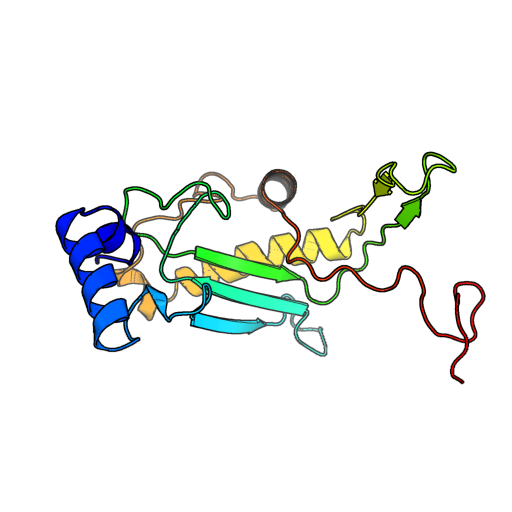R A 1 176 ? 21.690 -3.306 -21.202 1.00 95.44 176 SER A O 1
ATOM 1354 N N . LEU A 1 177 ? 21.718 -3.449 -18.966 1.00 94.00 177 LEU A N 1
ATOM 1355 C CA . LEU A 1 177 ? 20.419 -2.821 -18.738 1.00 94.00 177 LEU A CA 1
ATOM 1356 C C . LEU A 1 177 ? 20.556 -1.350 -18.305 1.00 94.00 177 LEU A C 1
ATOM 1358 O O . LEU A 1 177 ? 19.542 -0.711 -18.018 1.00 94.00 177 LEU A O 1
ATOM 1362 N N . ALA A 1 178 ? 21.774 -0.821 -18.159 1.00 96.81 178 ALA A N 1
ATOM 1363 C CA . ALA A 1 178 ? 21.996 0.571 -17.783 1.00 96.81 178 ALA A CA 1
ATOM 1364 C C . ALA A 1 178 ? 21.634 1.532 -18.927 1.00 96.81 178 ALA A C 1
ATOM 1366 O O . ALA A 1 178 ? 21.937 1.276 -20.089 1.00 96.81 178 ALA A O 1
ATOM 1367 N N . VAL A 1 179 ? 20.992 2.649 -18.579 1.00 97.62 179 VAL A N 1
ATOM 1368 C CA . VAL A 1 179 ? 20.685 3.746 -19.517 1.00 97.62 179 VAL A CA 1
ATOM 1369 C C . VAL A 1 179 ? 21.686 4.888 -19.366 1.00 97.62 179 VAL A C 1
ATOM 1371 O O . VAL A 1 179 ? 21.993 5.567 -20.340 1.00 97.62 179 VAL A O 1
ATOM 1374 N N . VAL A 1 180 ? 22.199 5.087 -18.151 1.00 97.75 180 VAL A N 1
ATOM 1375 C CA . VAL A 1 180 ? 23.239 6.073 -17.839 1.00 97.75 180 VAL A CA 1
ATOM 1376 C C . VAL A 1 180 ? 24.356 5.411 -17.033 1.00 97.75 180 VAL A C 1
ATOM 1378 O O . VAL A 1 180 ? 24.113 4.433 -16.317 1.00 97.75 180 VAL A O 1
ATOM 1381 N N . ASP A 1 181 ? 25.572 5.933 -17.161 1.00 95.44 181 ASP A N 1
ATOM 1382 C CA . ASP A 1 181 ? 26.730 5.497 -16.380 1.00 95.44 181 ASP A CA 1
ATOM 1383 C C . ASP A 1 181 ? 26.777 6.187 -15.001 1.00 95.44 181 ASP A C 1
ATOM 1385 O O . ASP A 1 181 ? 25.842 6.883 -14.609 1.00 95.44 181 ASP A O 1
ATOM 1389 N N . ALA A 1 182 ? 27.830 5.919 -14.226 1.00 92.12 182 ALA A N 1
ATOM 1390 C CA . ALA A 1 182 ? 27.986 6.406 -12.855 1.00 92.12 182 ALA A CA 1
ATOM 1391 C C . ALA A 1 182 ? 28.668 7.786 -12.738 1.00 92.12 182 ALA A C 1
ATOM 1393 O O . ALA A 1 182 ? 29.065 8.150 -11.628 1.00 92.12 182 ALA A O 1
ATOM 1394 N N . SER A 1 183 ? 28.871 8.496 -13.854 1.00 86.94 183 SER A N 1
ATOM 1395 C CA . SER A 1 183 ? 29.593 9.775 -13.894 1.00 86.94 183 SER A CA 1
ATOM 1396 C C . SER A 1 183 ? 28.702 11.011 -13.797 1.00 86.94 183 SER A C 1
ATOM 1398 O O . SER A 1 183 ? 27.482 10.916 -14.064 1.00 86.94 183 SER A O 1
#

Sequence (183 aa):
TRPTLNNEVNNPFRKMLIGLEYILFRSGPMSMGASQVGVFCKTRPELTRPDIQFHVQPLSADSPGAGLHKFAAFTASVCQLRPQSRGYISLKSPDPLSYPALHPQYLSAAADQETVVAAMKLSRKIVSAPALRPFIQEEWRPGAAVQSDEQLLDHARQVGTTIYHPSGTCKMGSDSLAVVDAS